Protein AF-A0A523TP34-F1 (afdb_monomer_lite)

Foldseek 3Di:
DDDDPPLQVQLLVLCVVVVLADPVLSVVLVVCCVPPNVLQHSLLSCLLVVSDPLVSSLVSLVVSCVVVVPDDPPSVLVNLLSQLLVLCCVVVLAHSNLSSVLSSVQSVQVVVVHGDRSLVSCVVVVSHDPVRSVVSVVVSVVVVVPPD

pLDDT: mean 81.08, std 13.43, range [36.84, 94.19]

Radius of gyration: 15.1 Å; chains: 1; bounding box: 38×33×38 Å

Secondary structure (DSSP, 8-state):
-PPPPHHHHHHHHHHHHTTSS-HHHHHHHHHHHHHH-TTS-HHHHHHHTTSS-HHHHHHHHHHHHHHHTTS-THHHHHHHHHHHHHHHHHTTSS-HHHHHHHHHHHHHHHHTT----HHHHHHHTTSS-HHHHHHHHHHHHHHHHT--

Sequence (148 aa):
MSEPQHEEVLFGRIARVNGYISKEQLIECLTFQAKEAPEEFLGDILLGRGYLDLEQVLSVLLIQQENLERQVGGIDRRRRDILFGNLCIKRGFADMEDVYNALRQQAVHEREGGYRQIGEILIKQEKLTDEQVAEILEEQKKSMKKKV

Structure (mmCIF, N/CA/C/O backbone):
data_AF-A0A523TP34-F1
#
_entry.id   AF-A0A523TP34-F1
#
loop_
_atom_site.group_PDB
_atom_site.id
_atom_site.type_symbol
_atom_site.label_atom_id
_atom_site.label_alt_id
_atom_site.label_comp_id
_atom_site.label_asym_id
_atom_site.label_entity_id
_atom_site.label_seq_id
_atom_site.pdbx_PDB_ins_code
_atom_site.Cartn_x
_atom_site.Cartn_y
_atom_site.Cartn_z
_atom_site.occupancy
_atom_site.B_iso_or_equiv
_atom_site.auth_seq_id
_atom_site.auth_comp_id
_atom_site.auth_asym_id
_atom_site.auth_atom_id
_atom_site.pdbx_PDB_model_num
ATOM 1 N N . MET A 1 1 ? 21.654 7.933 -12.076 1.00 37.56 1 MET A N 1
ATOM 2 C CA . MET A 1 1 ? 20.966 6.653 -12.325 1.00 37.56 1 MET A CA 1
ATOM 3 C C . MET A 1 1 ? 20.755 6.028 -10.966 1.00 37.56 1 MET A C 1
ATOM 5 O O . MET A 1 1 ? 21.741 5.675 -10.336 1.00 37.56 1 MET A O 1
ATOM 9 N N . SER A 1 2 ? 19.530 6.054 -10.454 1.00 40.28 2 SER A N 1
ATOM 10 C CA . SER A 1 2 ? 19.219 5.511 -9.131 1.00 40.28 2 SER A CA 1
ATOM 11 C C . SER A 1 2 ? 19.197 3.988 -9.249 1.00 40.28 2 SER A C 1
ATOM 13 O O . SER A 1 2 ? 18.455 3.462 -10.076 1.00 40.28 2 SER A O 1
ATOM 15 N N . GLU A 1 3 ? 20.059 3.285 -8.515 1.00 43.56 3 GLU A N 1
ATOM 16 C CA . GLU A 1 3 ? 19.978 1.825 -8.419 1.00 43.56 3 GLU A CA 1
ATOM 17 C C . GLU A 1 3 ? 18.594 1.440 -7.871 1.00 43.56 3 GLU A C 1
ATOM 19 O O . GLU A 1 3 ? 18.123 2.108 -6.943 1.00 43.56 3 GLU A O 1
ATOM 24 N N . PRO A 1 4 ? 17.925 0.404 -8.416 1.00 50.25 4 PRO A N 1
ATOM 25 C CA . PRO A 1 4 ? 16.690 -0.089 -7.824 1.00 50.25 4 PRO A CA 1
ATOM 26 C C . PRO A 1 4 ? 17.000 -0.496 -6.387 1.00 50.25 4 PRO A C 1
ATOM 28 O O . PRO A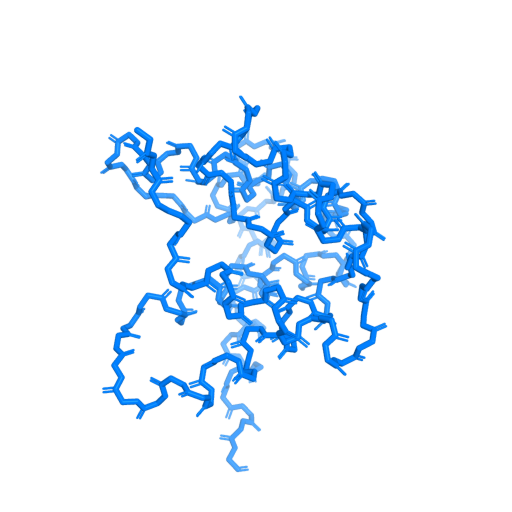 1 4 ? 17.923 -1.280 -6.135 1.00 50.25 4 PRO A O 1
ATOM 31 N N . GLN A 1 5 ? 16.270 0.088 -5.440 1.00 59.59 5 GLN A N 1
ATOM 32 C CA . GLN A 1 5 ? 16.499 -0.158 -4.023 1.00 59.59 5 GLN A CA 1
ATOM 33 C C . GLN A 1 5 ? 16.369 -1.663 -3.781 1.00 59.59 5 GLN A C 1
ATOM 35 O O . GLN A 1 5 ? 15.473 -2.317 -4.316 1.00 59.59 5 GLN A O 1
ATOM 40 N N . HIS A 1 6 ? 17.285 -2.239 -3.001 1.00 59.56 6 HIS A N 1
ATOM 41 C CA . HIS A 1 6 ? 17.373 -3.689 -2.774 1.00 59.56 6 HIS A CA 1
ATOM 42 C C . HIS A 1 6 ? 16.020 -4.322 -2.370 1.00 59.56 6 HIS A C 1
ATOM 44 O O . HIS A 1 6 ? 15.734 -5.478 -2.689 1.00 59.56 6 HIS A O 1
ATOM 50 N N . GLU A 1 7 ? 15.163 -3.527 -1.726 1.00 59.75 7 GLU A N 1
ATOM 51 C CA . GLU A 1 7 ? 13.794 -3.857 -1.332 1.00 59.75 7 GLU A CA 1
ATOM 52 C C . GLU A 1 7 ? 12.853 -4.137 -2.518 1.00 59.75 7 GLU A C 1
ATOM 54 O O . GLU A 1 7 ? 12.050 -5.068 -2.453 1.00 59.75 7 GLU A O 1
ATOM 59 N N . GLU A 1 8 ? 12.963 -3.404 -3.624 1.00 68.31 8 GLU A N 1
ATOM 60 C CA . GLU A 1 8 ? 12.077 -3.536 -4.792 1.00 68.31 8 GLU A CA 1
ATOM 61 C C . GLU A 1 8 ? 12.390 -4.793 -5.597 1.00 68.31 8 GLU A C 1
ATOM 63 O O . GLU A 1 8 ? 11.494 -5.517 -6.038 1.00 68.31 8 GLU A O 1
ATOM 68 N N . VAL A 1 9 ? 13.683 -5.105 -5.714 1.00 74.00 9 VAL A N 1
ATOM 69 C CA . VAL A 1 9 ? 14.163 -6.331 -6.358 1.00 74.00 9 VAL A CA 1
ATOM 70 C C . VAL A 1 9 ? 13.666 -7.559 -5.595 1.00 74.00 9 VAL A C 1
ATOM 72 O O . VAL A 1 9 ? 13.249 -8.549 -6.204 1.00 74.00 9 VAL A O 1
ATOM 75 N N . LEU A 1 10 ? 13.680 -7.503 -4.259 1.00 78.69 10 LEU A N 1
ATOM 76 C CA . LEU A 1 10 ? 13.188 -8.591 -3.421 1.00 78.69 10 LEU A CA 1
ATOM 77 C C . LEU A 1 10 ? 11.661 -8.723 -3.498 1.00 78.69 10 LEU A C 1
ATOM 79 O O . LEU A 1 10 ? 11.174 -9.840 -3.680 1.00 78.69 10 LEU A O 1
ATOM 83 N N . PHE A 1 11 ? 10.926 -7.609 -3.435 1.00 86.44 11 PHE A N 1
ATOM 84 C CA . PHE A 1 11 ? 9.467 -7.592 -3.563 1.00 86.44 11 PHE A CA 1
ATOM 85 C C . PHE A 1 11 ? 9.021 -8.214 -4.892 1.00 86.44 11 PHE A C 1
ATOM 87 O O . PHE A 1 11 ? 8.268 -9.190 -4.908 1.00 86.44 11 PHE A O 1
ATOM 94 N N . GLY A 1 12 ? 9.550 -7.716 -6.016 1.00 87.06 12 GLY A N 1
ATOM 95 C CA . GLY A 1 12 ? 9.203 -8.212 -7.348 1.00 87.06 12 GLY A CA 1
ATOM 96 C C . GLY A 1 12 ? 9.554 -9.689 -7.539 1.00 87.06 12 GLY A C 1
ATOM 97 O O . GLY A 1 12 ? 8.798 -10.443 -8.157 1.00 87.06 12 GLY A O 1
ATOM 98 N N . ARG A 1 13 ? 10.669 -10.146 -6.952 1.00 85.25 13 ARG A N 1
ATOM 99 C CA . ARG A 1 13 ? 11.043 -11.566 -6.965 1.00 85.25 13 ARG A CA 1
ATOM 100 C C . ARG A 1 13 ? 10.039 -12.422 -6.198 1.00 85.25 13 ARG A C 1
ATOM 102 O O . ARG A 1 13 ? 9.640 -13.461 -6.717 1.00 85.25 13 ARG A O 1
ATOM 109 N N . ILE A 1 14 ? 9.643 -12.010 -4.994 1.00 86.19 14 ILE A N 1
ATOM 110 C CA . ILE A 1 14 ? 8.676 -12.746 -4.170 1.00 86.19 14 ILE A CA 1
ATOM 111 C C . ILE A 1 14 ? 7.313 -12.791 -4.869 1.00 86.19 14 ILE A C 1
ATOM 113 O O . ILE A 1 14 ? 6.743 -13.874 -4.992 1.00 86.19 14 ILE A O 1
ATOM 117 N N . ALA A 1 15 ? 6.826 -11.660 -5.388 1.00 90.00 15 ALA A N 1
ATOM 118 C CA . ALA A 1 15 ? 5.554 -11.588 -6.109 1.00 90.00 15 ALA A CA 1
ATOM 119 C C . ALA A 1 15 ? 5.523 -12.534 -7.324 1.00 90.00 15 ALA A C 1
ATOM 121 O O . ALA A 1 15 ? 4.545 -13.249 -7.535 1.00 90.00 15 ALA A O 1
ATOM 122 N N . ARG A 1 16 ? 6.626 -12.614 -8.082 1.00 92.38 16 ARG A N 1
ATOM 123 C CA . ARG A 1 16 ? 6.750 -13.539 -9.218 1.00 92.38 16 ARG A CA 1
ATOM 124 C C . ARG A 1 16 ? 6.824 -15.004 -8.784 1.00 92.38 16 ARG A C 1
ATOM 126 O O . ARG A 1 16 ? 6.214 -15.858 -9.415 1.00 92.38 16 ARG A O 1
ATOM 133 N N . VAL A 1 17 ? 7.594 -15.316 -7.738 1.00 87.50 17 VAL A N 1
ATOM 134 C CA . VAL A 1 17 ? 7.754 -16.696 -7.234 1.00 87.50 17 VAL A CA 1
ATOM 135 C C . VAL A 1 17 ? 6.436 -17.253 -6.700 1.00 87.50 17 VAL A C 1
ATOM 137 O O . VAL A 1 17 ? 6.154 -18.427 -6.915 1.00 87.50 17 VAL A O 1
ATOM 140 N N . ASN A 1 18 ? 5.612 -16.413 -6.071 1.00 87.44 18 ASN A N 1
ATOM 141 C CA . ASN A 1 18 ? 4.272 -16.795 -5.621 1.00 87.44 18 ASN A CA 1
ATOM 142 C C . ASN A 1 18 ? 3.237 -16.837 -6.761 1.00 87.44 18 ASN A C 1
ATOM 144 O O . ASN A 1 18 ? 2.078 -17.156 -6.522 1.00 87.44 18 ASN A O 1
ATOM 148 N N . GLY A 1 19 ? 3.640 -16.534 -8.001 1.00 89.44 19 GLY A N 1
ATOM 149 C CA . GLY A 1 19 ? 2.767 -16.587 -9.172 1.00 89.44 19 GLY A CA 1
ATOM 150 C C . GLY A 1 19 ? 1.735 -15.463 -9.248 1.00 89.44 19 GLY A C 1
ATOM 151 O O . GLY A 1 19 ? 0.839 -15.544 -10.080 1.00 89.44 19 GLY A O 1
ATOM 152 N N . TYR A 1 20 ? 1.849 -14.422 -8.416 1.00 93.12 20 TYR A N 1
ATOM 153 C CA . TYR A 1 20 ? 0.903 -13.304 -8.424 1.00 93.12 20 TYR A CA 1
ATOM 154 C C . TYR A 1 20 ? 1.073 -12.420 -9.661 1.00 93.12 20 TYR A C 1
ATOM 156 O O . TYR A 1 20 ? 0.097 -11.907 -10.193 1.00 93.12 20 TYR A O 1
ATOM 164 N N . ILE A 1 21 ? 2.311 -12.285 -10.149 1.00 93.81 21 ILE A N 1
ATOM 165 C CA . ILE A 1 21 ? 2.631 -11.521 -11.358 1.00 93.81 21 ILE A CA 1
ATOM 166 C C . ILE A 1 21 ? 3.500 -12.312 -12.334 1.00 93.81 21 ILE A C 1
ATOM 168 O O . ILE A 1 21 ? 4.339 -13.131 -11.947 1.00 93.81 21 ILE A O 1
ATOM 172 N N . SER A 1 22 ? 3.346 -12.001 -13.618 1.00 93.00 22 SER A N 1
ATOM 173 C CA . SER A 1 22 ? 4.220 -12.456 -14.701 1.00 93.00 22 SER A CA 1
ATOM 174 C C . SER A 1 22 ? 5.533 -11.664 -14.761 1.00 93.00 22 SER A C 1
ATOM 176 O O . SER A 1 22 ? 5.704 -10.611 -14.137 1.00 93.00 22 SER A O 1
ATOM 178 N N . LYS A 1 23 ? 6.494 -12.170 -15.542 1.00 88.88 23 LYS A N 1
ATOM 179 C CA . LYS A 1 23 ? 7.765 -11.474 -15.784 1.00 88.88 23 LYS A CA 1
ATOM 180 C C . LYS A 1 23 ? 7.535 -10.182 -16.570 1.00 88.88 23 LYS A C 1
ATOM 182 O O . LYS A 1 23 ? 8.210 -9.189 -16.315 1.00 88.88 23 LYS A O 1
ATOM 187 N N . GLU A 1 24 ? 6.594 -10.210 -17.501 1.00 91.19 24 GLU A N 1
ATOM 188 C CA . GLU A 1 24 ? 6.228 -9.106 -18.377 1.00 91.19 24 GLU A CA 1
ATOM 189 C C . GLU A 1 24 ? 5.626 -7.961 -17.556 1.00 91.19 24 GLU A C 1
ATOM 191 O O . GLU A 1 24 ? 6.132 -6.845 -17.628 1.00 91.19 24 GLU A O 1
ATOM 196 N N . GLN A 1 25 ? 4.657 -8.262 -16.682 1.00 92.00 25 GLN A N 1
ATOM 197 C CA . GLN A 1 25 ? 4.066 -7.291 -15.749 1.00 92.00 25 GLN A CA 1
ATOM 198 C C . GLN A 1 25 ? 5.109 -6.686 -14.801 1.00 92.00 25 GLN A C 1
ATOM 200 O O . GLN A 1 25 ? 5.104 -5.483 -14.554 1.00 92.00 25 GLN A O 1
ATOM 205 N N . LEU A 1 26 ? 6.041 -7.500 -14.290 1.00 90.25 26 LEU A N 1
ATOM 206 C CA . LEU A 1 26 ? 7.119 -7.007 -13.432 1.00 90.25 26 LEU A CA 1
ATOM 207 C C . LEU A 1 26 ? 8.042 -6.030 -14.178 1.00 90.25 26 LEU A C 1
ATOM 209 O O . LEU A 1 26 ? 8.370 -4.971 -13.648 1.00 90.25 26 LEU A O 1
ATOM 213 N N . ILE A 1 27 ? 8.469 -6.378 -15.396 1.00 88.56 27 ILE A N 1
ATOM 214 C CA . ILE A 1 27 ? 9.329 -5.513 -16.219 1.00 88.56 27 ILE A CA 1
ATOM 215 C C . ILE A 1 27 ? 8.600 -4.220 -16.577 1.00 88.56 27 ILE A C 1
ATOM 217 O O . ILE A 1 27 ? 9.201 -3.147 -16.522 1.00 88.56 27 ILE A O 1
ATOM 221 N N . GLU A 1 28 ? 7.321 -4.310 -16.931 1.00 90.69 28 GLU A N 1
ATOM 222 C CA . GLU A 1 28 ? 6.486 -3.156 -17.242 1.00 90.69 28 GLU A CA 1
ATOM 223 C C . GLU A 1 28 ? 6.403 -2.188 -16.058 1.00 90.69 28 GLU A C 1
ATOM 225 O O . GLU A 1 28 ? 6.728 -1.009 -16.217 1.00 90.69 28 GLU A O 1
ATOM 230 N N . CYS A 1 29 ? 6.054 -2.678 -14.865 1.00 90.06 29 CYS A N 1
ATOM 231 C CA . CYS A 1 29 ? 5.945 -1.836 -13.675 1.00 90.06 29 CYS A CA 1
ATOM 232 C C . CYS A 1 29 ? 7.290 -1.250 -13.240 1.00 90.06 29 CYS A C 1
ATOM 234 O O . CYS A 1 29 ? 7.343 -0.071 -12.914 1.00 90.06 29 CYS A O 1
ATOM 236 N N . LEU A 1 30 ? 8.385 -2.016 -13.305 1.00 88.19 30 LEU A N 1
ATOM 237 C CA . LEU A 1 30 ? 9.734 -1.498 -13.030 1.00 88.19 30 LEU A CA 1
ATOM 238 C C . LEU A 1 30 ? 10.155 -0.421 -14.041 1.00 88.19 30 LEU A C 1
ATOM 240 O O . LEU A 1 30 ? 10.797 0.564 -13.683 1.00 88.19 30 LEU A O 1
ATOM 244 N N . THR A 1 31 ? 9.793 -0.591 -15.316 1.00 88.56 31 THR A N 1
ATOM 245 C CA . THR A 1 31 ? 10.090 0.396 -16.365 1.00 88.56 31 THR A CA 1
ATOM 246 C C . THR A 1 31 ? 9.288 1.675 -16.155 1.00 88.56 31 THR A C 1
ATOM 248 O O . THR A 1 31 ? 9.830 2.765 -16.328 1.00 88.56 31 THR A O 1
ATOM 251 N N . PHE A 1 32 ? 8.012 1.542 -15.788 1.00 88.00 32 PHE A N 1
ATOM 252 C CA . PHE A 1 32 ? 7.146 2.665 -15.445 1.00 88.00 32 PHE A CA 1
ATOM 253 C C . PHE A 1 32 ? 7.675 3.407 -14.215 1.00 88.00 32 PHE A C 1
ATOM 255 O O . PHE A 1 32 ? 7.890 4.611 -14.286 1.00 88.00 32 PHE A O 1
ATOM 262 N N . GLN A 1 33 ? 7.986 2.684 -13.139 1.00 87.50 33 GLN A N 1
ATOM 263 C CA . GLN A 1 33 ? 8.580 3.235 -11.925 1.00 87.50 33 GLN A CA 1
ATOM 264 C C . GLN A 1 33 ? 9.846 4.036 -12.242 1.00 87.50 33 GLN A C 1
ATOM 266 O O . GLN A 1 33 ? 9.938 5.210 -11.920 1.00 87.50 33 GLN A O 1
ATOM 271 N N . ALA A 1 34 ? 10.800 3.454 -12.972 1.00 85.19 34 ALA A N 1
ATOM 272 C CA . ALA A 1 34 ? 12.064 4.124 -13.272 1.00 85.19 34 ALA A CA 1
ATOM 273 C C . ALA A 1 34 ? 11.918 5.410 -14.112 1.00 85.19 34 ALA A C 1
ATOM 275 O O . ALA A 1 34 ? 12.808 6.262 -14.066 1.00 85.19 34 ALA A O 1
ATOM 276 N N . LYS A 1 35 ? 10.850 5.535 -14.911 1.00 85.94 35 LYS A N 1
ATOM 277 C CA . LYS A 1 35 ? 10.648 6.652 -15.850 1.00 85.94 35 LYS A CA 1
ATOM 278 C C . LYS A 1 35 ? 9.681 7.714 -15.341 1.00 85.94 35 LYS A C 1
ATOM 280 O O . LYS A 1 35 ? 9.975 8.897 -15.467 1.00 85.94 35 LYS A O 1
ATOM 285 N N . GLU A 1 36 ? 8.545 7.281 -14.815 1.00 85.69 36 GLU A N 1
ATOM 286 C CA . GLU A 1 36 ? 7.380 8.126 -14.545 1.00 85.69 36 GLU A CA 1
ATOM 287 C C . GLU A 1 36 ? 7.178 8.365 -13.046 1.00 85.69 36 GLU A C 1
ATOM 289 O O . GLU A 1 36 ? 6.740 9.443 -12.656 1.00 85.69 36 GLU A O 1
ATOM 294 N N . ALA A 1 37 ? 7.500 7.373 -12.210 1.00 80.50 37 ALA A N 1
ATOM 295 C CA . ALA A 1 37 ? 7.205 7.403 -10.779 1.00 80.50 37 ALA A CA 1
ATOM 296 C C . ALA A 1 37 ? 8.316 6.737 -9.943 1.00 80.50 37 ALA A C 1
ATOM 298 O O . ALA A 1 37 ? 8.073 5.718 -9.294 1.00 80.50 37 ALA A O 1
ATOM 299 N N . PRO A 1 38 ? 9.555 7.270 -9.956 1.00 81.50 38 PRO A N 1
ATOM 300 C CA . PRO A 1 38 ? 10.700 6.637 -9.292 1.00 81.50 38 PRO A CA 1
ATOM 301 C C . PRO A 1 38 ? 10.594 6.643 -7.763 1.00 81.50 38 PRO A C 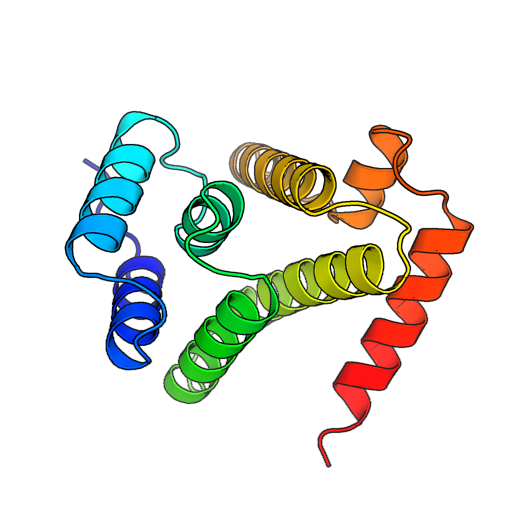1
ATOM 303 O O . PRO A 1 38 ? 11.382 5.984 -7.091 1.00 81.50 38 PRO A O 1
ATOM 306 N N . GLU A 1 39 ? 9.656 7.416 -7.217 1.00 76.81 39 GLU A N 1
ATOM 307 C CA . GLU A 1 39 ? 9.316 7.470 -5.795 1.00 76.81 39 GLU A CA 1
ATOM 308 C C . GLU A 1 39 ? 8.175 6.540 -5.380 1.00 76.81 39 GLU A C 1
ATOM 310 O O . GLU A 1 39 ? 8.051 6.242 -4.194 1.00 76.81 39 GLU A O 1
ATOM 315 N N . GLU A 1 40 ? 7.334 6.099 -6.316 1.00 80.62 40 GLU A N 1
ATOM 316 C CA . GLU A 1 40 ? 6.273 5.150 -5.992 1.00 80.62 40 GLU A CA 1
ATOM 317 C C . GLU A 1 40 ? 6.880 3.778 -5.766 1.00 80.62 40 GLU A C 1
ATOM 319 O O . GLU A 1 40 ? 7.803 3.377 -6.470 1.00 80.62 40 GLU A O 1
ATOM 324 N N . PHE A 1 41 ? 6.346 3.023 -4.813 1.00 83.94 41 PHE A N 1
ATOM 325 C CA . 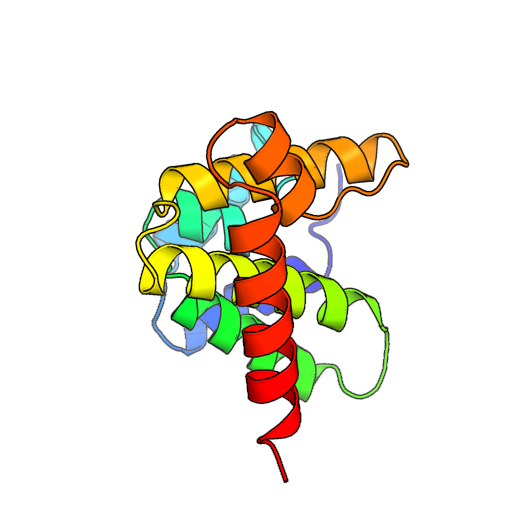PHE A 1 41 ? 6.834 1.681 -4.565 1.00 83.94 41 PHE A CA 1
ATOM 326 C C . PHE A 1 41 ? 6.271 0.692 -5.575 1.00 83.94 41 PHE A C 1
ATOM 328 O O . PHE A 1 41 ? 5.095 0.735 -5.931 1.00 83.94 41 PHE A O 1
ATOM 335 N N . LEU A 1 42 ? 7.094 -0.284 -5.961 1.00 87.00 42 LEU A N 1
ATOM 336 C CA . LEU A 1 42 ? 6.693 -1.314 -6.915 1.00 87.00 42 LEU A CA 1
ATOM 337 C C . LEU A 1 42 ? 5.382 -2.019 -6.520 1.00 87.00 42 LEU A C 1
ATOM 339 O O . LEU A 1 42 ? 4.561 -2.303 -7.387 1.00 87.00 42 LEU A O 1
ATOM 343 N N . GLY A 1 43 ? 5.167 -2.279 -5.226 1.00 87.06 43 GLY A N 1
ATOM 344 C CA . GLY A 1 43 ? 3.929 -2.881 -4.721 1.00 87.06 43 GLY A CA 1
ATOM 345 C C . GLY A 1 43 ? 2.685 -2.026 -4.976 1.00 87.06 43 GLY A C 1
ATOM 346 O O . GLY A 1 43 ? 1.662 -2.568 -5.387 1.00 87.06 43 GLY A O 1
ATOM 347 N N . ASP A 1 44 ? 2.792 -0.706 -4.816 1.00 85.31 44 ASP A N 1
ATOM 348 C CA . ASP A 1 44 ? 1.685 0.226 -5.047 1.00 85.31 44 ASP A CA 1
ATOM 349 C C . ASP A 1 44 ? 1.398 0.361 -6.543 1.00 85.31 44 ASP A C 1
ATOM 351 O O . ASP A 1 44 ? 0.245 0.331 -6.956 1.00 85.31 44 ASP A O 1
ATOM 355 N N . ILE A 1 45 ? 2.438 0.409 -7.381 1.00 88.62 45 ILE A N 1
ATOM 356 C CA . ILE A 1 45 ? 2.294 0.441 -8.846 1.00 88.62 45 ILE A CA 1
ATOM 357 C C . ILE A 1 45 ? 1.602 -0.832 -9.351 1.00 88.62 45 ILE A C 1
ATOM 359 O O . ILE A 1 45 ? 0.733 -0.780 -10.223 1.00 88.62 45 ILE A O 1
ATOM 363 N N . LEU A 1 46 ? 1.986 -1.992 -8.810 1.00 90.62 46 LEU A N 1
ATOM 364 C CA . LEU A 1 46 ? 1.366 -3.276 -9.136 1.00 90.62 46 LEU A CA 1
ATOM 365 C C . LEU A 1 46 ? -0.100 -3.336 -8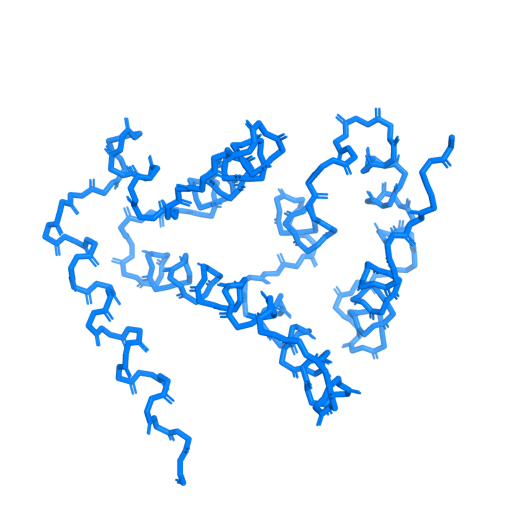.686 1.00 90.62 46 LEU A C 1
ATOM 367 O O . LEU A 1 46 ? -0.926 -3.886 -9.415 1.00 90.62 46 LEU A O 1
ATOM 371 N N . LEU A 1 47 ? -0.417 -2.745 -7.532 1.00 88.38 47 LEU A N 1
ATOM 372 C CA . LEU A 1 47 ? -1.782 -2.604 -7.030 1.00 88.38 47 LEU A CA 1
ATOM 373 C C . LEU A 1 47 ? -2.624 -1.680 -7.918 1.00 88.38 47 LEU A C 1
ATOM 375 O O . LEU A 1 47 ? -3.685 -2.081 -8.382 1.00 88.38 47 LEU A O 1
ATOM 379 N N . GLY A 1 48 ? -2.144 -0.466 -8.201 1.00 85.69 48 GLY A N 1
ATOM 380 C CA . GLY A 1 48 ? -2.864 0.525 -9.007 1.00 85.69 48 GLY A CA 1
ATOM 381 C C . GLY A 1 48 ? -3.118 0.065 -10.445 1.00 85.69 48 GLY A C 1
ATOM 382 O O . GLY A 1 48 ? -4.101 0.459 -11.065 1.00 85.69 48 GLY A O 1
ATOM 383 N N . ARG A 1 49 ? -2.271 -0.828 -10.973 1.00 88.31 49 ARG A N 1
ATOM 384 C CA . ARG A 1 49 ? -2.468 -1.482 -12.279 1.00 88.31 49 ARG A CA 1
ATOM 385 C C . ARG A 1 49 ? -3.358 -2.727 -12.227 1.00 88.31 49 ARG A C 1
ATOM 387 O O . ARG A 1 49 ? -3.605 -3.332 -13.269 1.00 88.31 49 ARG A O 1
ATOM 394 N N . GLY A 1 50 ? -3.816 -3.129 -11.042 1.00 86.94 50 GLY A N 1
ATOM 395 C CA . GLY A 1 50 ? -4.635 -4.322 -10.833 1.00 86.94 50 GLY A CA 1
ATOM 396 C C . GLY A 1 50 ? -3.890 -5.639 -11.067 1.00 86.94 50 GLY A C 1
ATOM 397 O O . GLY A 1 50 ? -4.527 -6.668 -11.280 1.00 86.94 50 GLY A O 1
ATOM 398 N N . TYR A 1 51 ? -2.552 -5.628 -11.074 1.00 92.38 51 TYR A N 1
ATOM 399 C CA . TYR A 1 51 ? -1.746 -6.852 -11.192 1.00 92.38 51 TYR A CA 1
ATOM 400 C C . TYR A 1 51 ? -1.592 -7.567 -9.859 1.00 92.38 51 TYR A C 1
ATOM 402 O O . TYR A 1 51 ? -1.418 -8.781 -9.842 1.00 92.38 51 TYR A O 1
ATOM 410 N N . LEU A 1 52 ? -1.643 -6.813 -8.764 1.00 90.81 52 LEU A N 1
ATOM 411 C CA . LEU A 1 52 ? -1.789 -7.354 -7.428 1.00 90.81 52 LEU A CA 1
ATOM 412 C C . LEU A 1 52 ? -3.064 -6.809 -6.806 1.00 90.81 52 LEU A C 1
ATOM 414 O O . LEU A 1 52 ? -3.407 -5.646 -7.000 1.00 90.81 52 LEU A O 1
ATOM 418 N N . ASP A 1 53 ? -3.725 -7.635 -6.009 1.00 87.00 53 ASP A N 1
ATOM 419 C CA . ASP A 1 53 ? -4.655 -7.133 -5.012 1.00 87.00 53 ASP A CA 1
ATOM 420 C C . ASP A 1 53 ? -3.922 -6.811 -3.701 1.00 87.00 53 ASP A C 1
ATOM 422 O O . ASP A 1 53 ? -2.752 -7.137 -3.476 1.00 87.00 53 ASP A O 1
ATOM 426 N N . LEU A 1 54 ? -4.633 -6.146 -2.804 1.00 81.62 54 LEU A N 1
ATOM 427 C CA . LEU A 1 54 ? -4.058 -5.642 -1.572 1.00 81.62 54 LEU A CA 1
ATOM 428 C C . LEU A 1 54 ? -3.748 -6.765 -0.554 1.00 81.62 54 LEU A C 1
ATOM 430 O O . LEU A 1 54 ? -2.896 -6.579 0.318 1.00 81.62 54 LEU A O 1
ATOM 434 N N . GLU A 1 55 ? -4.371 -7.945 -0.658 1.00 83.62 55 GLU A N 1
ATOM 435 C CA . GLU A 1 55 ? -4.011 -9.125 0.144 1.00 83.62 55 GLU A CA 1
ATOM 436 C C . GLU A 1 55 ? -2.712 -9.763 -0.363 1.00 83.62 55 GLU A C 1
ATOM 438 O O . GLU A 1 55 ? -1.842 -10.131 0.431 1.00 83.62 55 GLU A O 1
ATOM 443 N N . GLN A 1 56 ? -2.533 -9.830 -1.681 1.00 89.06 56 GLN A N 1
ATOM 444 C CA . GLN A 1 56 ? -1.315 -10.308 -2.324 1.00 89.06 56 GLN A CA 1
ATOM 445 C C . GLN A 1 56 ? -0.135 -9.383 -2.026 1.00 89.06 56 GLN A C 1
ATOM 447 O O . GLN A 1 56 ? 0.944 -9.871 -1.686 1.00 89.06 56 GLN A O 1
ATOM 452 N N . VAL A 1 57 ? -0.328 -8.059 -2.057 1.00 87.12 57 VAL A N 1
ATOM 453 C CA . VAL A 1 57 ? 0.719 -7.110 -1.646 1.00 87.12 57 VAL A CA 1
ATOM 454 C C . VAL A 1 57 ? 1.116 -7.336 -0.181 1.00 87.12 57 VAL A C 1
ATOM 456 O O . VAL A 1 57 ? 2.309 -7.431 0.119 1.00 87.12 57 VAL A O 1
ATOM 459 N N . LEU A 1 58 ? 0.150 -7.508 0.734 1.00 82.00 58 LEU A N 1
ATOM 460 C CA . LEU A 1 58 ? 0.447 -7.847 2.135 1.00 82.00 58 LEU A CA 1
ATOM 461 C C . LEU A 1 58 ? 1.195 -9.175 2.276 1.00 82.00 58 LEU A C 1
ATOM 463 O O . LEU A 1 58 ? 2.113 -9.269 3.090 1.00 82.00 58 LEU A O 1
ATOM 467 N N . SER A 1 59 ? 0.809 -10.194 1.507 1.00 85.00 59 SER A N 1
ATOM 468 C CA . SER A 1 59 ? 1.472 -11.499 1.494 1.00 85.00 59 SER A CA 1
ATOM 469 C C . SER A 1 59 ? 2.942 -11.361 1.094 1.00 85.00 59 SER A C 1
ATOM 471 O O . SER A 1 59 ? 3.821 -11.866 1.794 1.00 85.00 59 SER A O 1
ATOM 473 N N . VAL A 1 60 ? 3.225 -10.606 0.029 1.00 86.44 60 VAL A N 1
ATOM 474 C CA . VAL A 1 60 ? 4.593 -10.348 -0.435 1.00 86.44 60 VAL A CA 1
ATOM 475 C C . VAL A 1 60 ? 5.400 -9.591 0.621 1.00 86.44 60 VAL A C 1
ATOM 477 O O . VAL A 1 60 ? 6.525 -9.997 0.913 1.00 86.44 60 VAL A O 1
ATOM 480 N N . LEU A 1 61 ? 4.831 -8.549 1.239 1.00 82.81 61 LEU A N 1
ATOM 481 C CA . LEU A 1 61 ? 5.494 -7.803 2.316 1.00 82.81 61 LEU A CA 1
ATOM 482 C C . LEU A 1 61 ? 5.779 -8.669 3.545 1.00 82.81 61 LEU A C 1
ATOM 484 O O . LEU A 1 61 ? 6.826 -8.517 4.169 1.00 82.81 61 LEU A O 1
ATOM 488 N N . LEU A 1 62 ? 4.872 -9.582 3.901 1.00 79.56 62 LEU A N 1
ATOM 489 C CA . LEU A 1 62 ? 5.070 -10.484 5.032 1.00 79.56 62 LEU A CA 1
ATOM 490 C C . LEU A 1 62 ? 6.208 -11.473 4.756 1.00 79.56 62 LEU A C 1
ATOM 492 O O . LEU A 1 62 ? 7.098 -11.620 5.586 1.00 79.56 62 LEU A O 1
ATOM 496 N N . ILE A 1 63 ? 6.222 -12.093 3.573 1.00 79.81 63 ILE A N 1
ATOM 497 C CA . ILE A 1 63 ? 7.306 -12.995 3.156 1.00 79.81 63 ILE A CA 1
ATOM 498 C C . ILE A 1 63 ? 8.630 -12.227 3.078 1.00 79.81 63 ILE A C 1
ATOM 500 O O . ILE A 1 63 ? 9.688 -12.736 3.444 1.00 79.81 63 ILE A O 1
ATOM 504 N N . GLN A 1 64 ? 8.597 -10.982 2.607 1.00 75.00 64 GLN A N 1
ATOM 505 C CA . GLN A 1 64 ? 9.759 -10.105 2.592 1.00 75.00 64 GLN A CA 1
ATOM 506 C C . GLN A 1 64 ? 10.261 -9.825 4.016 1.00 75.00 64 GLN A C 1
ATOM 508 O O . GLN A 1 64 ? 11.463 -9.924 4.241 1.00 75.00 64 GLN A O 1
ATOM 513 N N . GLN A 1 65 ? 9.363 -9.551 4.970 1.00 69.38 65 GLN A N 1
ATOM 514 C CA . GLN A 1 65 ? 9.678 -9.343 6.386 1.00 69.38 65 GLN A CA 1
ATOM 515 C C . GLN A 1 65 ? 10.302 -10.589 7.025 1.00 69.38 65 GLN A C 1
ATOM 517 O O . GLN A 1 65 ? 11.363 -10.472 7.625 1.00 69.38 65 GLN A O 1
ATOM 522 N N . GLU A 1 66 ? 9.701 -11.769 6.850 1.00 68.25 66 GLU A N 1
ATOM 523 C CA . GLU A 1 66 ? 10.222 -13.045 7.372 1.00 68.25 66 GLU A CA 1
ATOM 524 C C . GLU A 1 66 ? 11.622 -13.354 6.812 1.00 68.25 66 GLU A C 1
ATOM 526 O O . GLU A 1 66 ? 12.498 -13.845 7.521 1.00 68.25 66 GLU A O 1
ATOM 531 N N . ASN A 1 67 ? 11.882 -12.974 5.556 1.00 61.62 67 ASN A N 1
ATOM 532 C CA . ASN A 1 67 ? 13.213 -13.070 4.952 1.00 61.62 67 ASN A CA 1
ATOM 533 C C . ASN A 1 67 ? 14.201 -11.988 5.445 1.00 61.62 67 ASN A C 1
ATOM 535 O O . ASN A 1 67 ? 15.412 -12.157 5.293 1.00 61.62 67 ASN A O 1
ATOM 539 N N . LEU A 1 68 ? 13.706 -10.885 6.019 1.00 59.44 68 LEU A N 1
ATOM 540 C CA . LEU A 1 68 ? 14.465 -9.710 6.473 1.00 59.44 68 LEU A CA 1
ATOM 541 C C . LEU A 1 68 ? 14.544 -9.567 8.000 1.00 59.44 68 LEU A C 1
ATOM 543 O O . LEU A 1 68 ? 15.097 -8.569 8.462 1.00 59.44 68 LEU A O 1
ATOM 547 N N . GLU A 1 69 ? 14.083 -10.547 8.791 1.00 49.78 69 GLU A N 1
ATOM 548 C CA . GLU A 1 69 ? 14.097 -10.568 10.273 1.00 49.78 69 GLU A CA 1
ATOM 549 C C . GLU A 1 69 ? 15.505 -10.537 10.926 1.00 49.78 69 GLU A C 1
ATOM 551 O O . GLU A 1 69 ? 15.738 -11.025 12.031 1.00 49.78 69 GLU A O 1
ATOM 556 N N . ARG A 1 70 ? 16.478 -9.877 10.293 1.00 49.81 70 ARG A N 1
ATOM 557 C CA . ARG A 1 70 ? 17.674 -9.353 10.951 1.00 49.81 70 ARG A CA 1
ATOM 558 C C . ARG A 1 70 ? 17.816 -7.833 10.931 1.00 49.81 70 ARG A C 1
ATOM 560 O O . ARG A 1 70 ? 18.617 -7.364 11.733 1.00 49.81 70 ARG A O 1
ATOM 567 N N . GLN A 1 71 ? 17.098 -7.044 10.116 1.00 44.88 71 GLN A N 1
ATOM 568 C CA . GLN A 1 71 ? 17.275 -5.577 10.114 1.00 44.88 71 GLN A CA 1
ATOM 569 C C . GLN A 1 71 ? 16.022 -4.775 9.671 1.00 44.88 71 GLN A C 1
ATOM 571 O O . GLN A 1 71 ? 15.413 -5.067 8.652 1.00 44.88 71 GLN A O 1
ATOM 576 N N . VAL A 1 72 ? 15.774 -3.665 10.391 1.00 47.69 72 VAL A N 1
ATOM 577 C CA . VAL A 1 72 ? 15.029 -2.429 10.017 1.00 47.69 72 VAL A CA 1
ATOM 578 C C . VAL A 1 72 ? 13.505 -2.347 10.291 1.00 47.69 72 VAL A C 1
ATOM 580 O O . VAL A 1 72 ? 12.698 -3.131 9.810 1.00 47.69 72 VAL A O 1
ATOM 583 N N . GLY A 1 73 ? 13.091 -1.284 11.006 1.00 52.66 73 GLY A N 1
ATOM 584 C CA . GLY A 1 73 ? 11.696 -0.941 11.351 1.00 52.66 73 GLY A CA 1
ATOM 585 C C . GLY A 1 73 ? 10.865 -0.227 10.266 1.00 52.66 73 GLY A C 1
ATOM 586 O O . GLY A 1 73 ? 9.740 0.186 10.537 1.00 52.66 73 GLY A O 1
ATOM 587 N N . GLY A 1 74 ? 11.388 -0.066 9.045 1.00 55.84 74 GLY A N 1
ATOM 588 C CA . GLY A 1 74 ? 10.677 0.574 7.924 1.00 55.84 74 GLY A CA 1
ATOM 589 C C . GLY A 1 74 ? 9.568 -0.296 7.317 1.00 55.84 74 GLY A C 1
ATOM 590 O O . GLY A 1 74 ? 8.525 0.223 6.925 1.00 55.84 74 GLY A O 1
ATOM 591 N N . ILE A 1 75 ? 9.755 -1.621 7.325 1.00 60.09 75 ILE A N 1
ATOM 592 C CA . ILE A 1 75 ? 8.823 -2.617 6.764 1.00 60.09 75 ILE A CA 1
ATOM 593 C C . ILE A 1 75 ? 7.479 -2.614 7.509 1.00 60.09 75 ILE A C 1
ATOM 595 O O . ILE A 1 75 ? 6.410 -2.737 6.911 1.00 60.09 75 ILE A O 1
ATOM 599 N N . ASP A 1 76 ? 7.526 -2.417 8.826 1.00 70.44 76 ASP A N 1
ATOM 600 C CA . ASP A 1 76 ? 6.352 -2.436 9.698 1.00 70.44 76 ASP A CA 1
ATOM 601 C C . ASP A 1 76 ? 5.392 -1.262 9.417 1.00 70.44 76 ASP A C 1
ATOM 603 O O . ASP A 1 76 ? 4.175 -1.411 9.519 1.00 70.44 76 ASP A O 1
ATOM 607 N N . ARG A 1 77 ? 5.912 -0.104 8.977 1.00 75.75 77 ARG A N 1
ATOM 608 C CA . ARG A 1 77 ? 5.072 1.035 8.560 1.00 75.75 77 ARG A CA 1
ATOM 609 C C . ARG A 1 77 ? 4.267 0.720 7.306 1.00 75.75 77 ARG A C 1
ATOM 611 O O . ARG A 1 77 ? 3.046 0.802 7.355 1.00 75.75 77 ARG A O 1
ATOM 618 N N . ARG A 1 78 ? 4.920 0.257 6.237 1.00 75.25 78 ARG A N 1
ATOM 619 C CA . ARG A 1 78 ? 4.220 -0.065 4.982 1.00 75.25 78 ARG A CA 1
ATOM 620 C C . ARG A 1 78 ? 3.159 -1.132 5.176 1.00 75.25 78 ARG A C 1
ATOM 622 O O . ARG A 1 78 ? 2.046 -1.019 4.678 1.00 75.25 78 ARG A O 1
ATOM 629 N N . ARG A 1 79 ? 3.477 -2.163 5.959 1.00 76.69 79 ARG A N 1
ATOM 630 C CA . ARG A 1 79 ? 2.509 -3.208 6.286 1.00 76.69 79 ARG A CA 1
ATOM 631 C C . ARG A 1 79 ? 1.274 -2.638 6.989 1.00 76.69 79 ARG A C 1
ATOM 633 O O . ARG A 1 79 ? 0.167 -3.091 6.705 1.00 76.69 79 ARG A O 1
ATOM 640 N N . ARG A 1 80 ? 1.446 -1.664 7.891 1.00 82.88 80 ARG A N 1
ATOM 641 C CA . ARG A 1 80 ? 0.316 -0.969 8.520 1.00 82.88 80 ARG A CA 1
ATOM 642 C C . ARG A 1 80 ? -0.500 -0.192 7.497 1.00 82.88 80 ARG A C 1
ATOM 644 O O . ARG A 1 80 ? -1.711 -0.383 7.478 1.00 82.88 80 ARG A O 1
ATOM 651 N N . ASP A 1 81 ? 0.128 0.607 6.645 1.00 85.69 81 ASP A N 1
ATOM 652 C CA . ASP A 1 81 ? -0.596 1.418 5.659 1.00 85.69 81 ASP A CA 1
ATOM 653 C C . ASP A 1 81 ? -1.418 0.530 4.708 1.00 85.69 81 ASP A C 1
ATOM 655 O O . ASP A 1 81 ? -2.621 0.717 4.543 1.00 85.69 81 ASP A O 1
ATOM 659 N N . ILE A 1 82 ? -0.843 -0.561 4.209 1.00 83.19 82 ILE A N 1
ATOM 660 C CA . ILE A 1 82 ? -1.565 -1.496 3.334 1.00 83.19 82 ILE A CA 1
ATOM 661 C C . ILE A 1 82 ? -2.677 -2.247 4.082 1.00 83.19 82 ILE A C 1
ATOM 663 O O . ILE A 1 82 ? -3.764 -2.469 3.544 1.00 83.19 82 ILE A O 1
ATOM 667 N N . LEU A 1 83 ? -2.453 -2.626 5.345 1.00 84.75 83 LEU A N 1
ATOM 668 C CA . LEU A 1 83 ? -3.501 -3.237 6.166 1.00 84.75 83 LEU A CA 1
ATOM 669 C C . LEU A 1 83 ? -4.656 -2.261 6.421 1.00 84.75 83 LEU A C 1
ATOM 671 O O . LEU A 1 83 ? -5.811 -2.676 6.408 1.00 84.75 83 LEU A O 1
ATOM 675 N N . PHE A 1 84 ? -4.351 -0.983 6.635 1.00 90.00 84 PHE A N 1
ATOM 676 C CA . PHE A 1 84 ? -5.356 0.057 6.810 1.00 90.00 84 PHE A CA 1
ATOM 677 C C . PHE A 1 84 ? -6.199 0.207 5.540 1.00 90.00 84 PHE A C 1
ATOM 679 O O . PHE A 1 84 ? -7.419 0.080 5.613 1.00 90.00 84 PHE A O 1
ATOM 686 N N . GLY A 1 85 ? -5.562 0.349 4.371 1.00 87.81 85 GLY A N 1
ATOM 687 C CA . GLY A 1 85 ? -6.267 0.421 3.087 1.00 87.81 85 GLY A CA 1
ATOM 688 C C . GLY A 1 85 ? -7.182 -0.785 2.835 1.00 87.81 85 GLY A C 1
ATOM 689 O O . GLY A 1 85 ? -8.319 -0.633 2.398 1.00 87.81 85 GLY A O 1
ATOM 690 N N . ASN A 1 86 ? -6.734 -1.987 3.210 1.00 86.75 86 ASN A N 1
ATOM 691 C CA . ASN A 1 86 ? -7.513 -3.223 3.085 1.00 86.75 86 ASN A CA 1
ATOM 692 C C . ASN A 1 86 ? -8.790 -3.184 3.903 1.00 86.75 86 ASN A C 1
ATOM 694 O O . ASN A 1 86 ? -9.849 -3.609 3.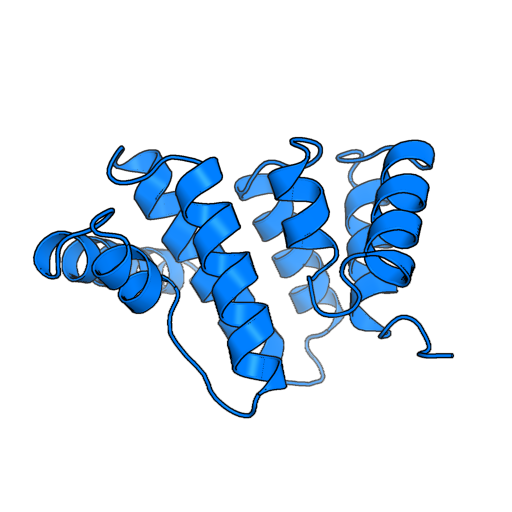443 1.00 86.75 86 ASN A O 1
ATOM 698 N N . LEU A 1 87 ? -8.685 -2.695 5.132 1.00 87.56 87 LEU A N 1
ATOM 699 C CA . LEU A 1 87 ? -9.830 -2.580 6.013 1.00 87.56 87 LEU A CA 1
ATOM 700 C C . LEU A 1 87 ? -10.805 -1.509 5.504 1.00 87.56 87 LEU A C 1
ATOM 702 O O . LEU A 1 87 ? -12.007 -1.757 5.529 1.00 87.56 87 LEU A O 1
ATOM 706 N N . CYS A 1 88 ? -10.319 -0.392 4.950 1.00 89.81 88 CYS A N 1
ATOM 707 C CA . CYS A 1 88 ? -11.176 0.611 4.307 1.00 89.81 88 CYS A CA 1
ATOM 708 C C . CYS A 1 88 ? -12.012 0.011 3.168 1.00 89.81 88 CYS A C 1
ATOM 710 O O . CYS A 1 88 ? -13.227 0.209 3.139 1.00 89.81 88 CYS A O 1
ATOM 712 N N . ILE A 1 89 ? -11.385 -0.781 2.291 1.00 88.94 89 ILE A N 1
ATOM 713 C CA . ILE A 1 89 ? -12.070 -1.450 1.174 1.00 88.94 89 ILE A CA 1
ATOM 714 C C . ILE A 1 89 ? -13.060 -2.498 1.684 1.00 88.94 89 ILE A C 1
ATOM 716 O O . ILE A 1 89 ? -14.218 -2.514 1.272 1.00 88.94 89 ILE A O 1
ATOM 720 N N . LYS A 1 90 ? -12.649 -3.350 2.632 1.00 87.69 90 LYS A N 1
ATOM 721 C CA . LYS A 1 90 ? -13.520 -4.395 3.201 1.00 87.69 90 LYS A CA 1
ATOM 722 C C . LYS A 1 90 ? -14.750 -3.830 3.906 1.00 87.69 90 LYS A C 1
ATOM 724 O O . LYS A 1 90 ? -15.795 -4.476 3.910 1.00 87.69 90 LYS A O 1
ATOM 729 N N . ARG A 1 91 ? -14.633 -2.644 4.504 1.00 88.75 91 ARG A N 1
ATOM 730 C CA . ARG A 1 91 ? -15.752 -1.929 5.130 1.00 88.75 91 ARG A CA 1
ATOM 731 C C . ARG A 1 91 ? -16.584 -1.116 4.136 1.00 88.75 91 ARG A C 1
ATOM 733 O O . ARG A 1 91 ? -17.632 -0.608 4.522 1.00 88.75 91 ARG A O 1
ATO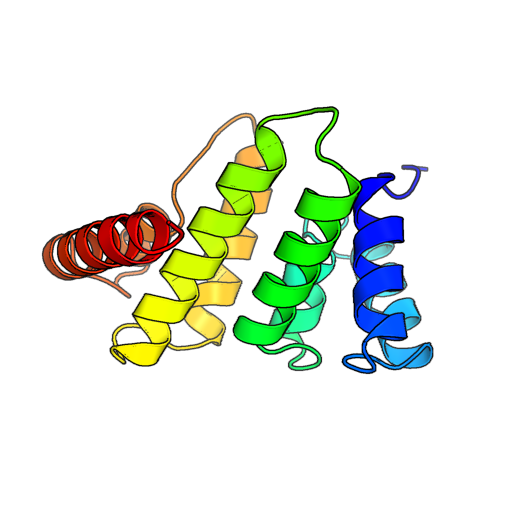M 740 N N . GLY A 1 92 ? -16.152 -1.016 2.877 1.00 89.50 92 GLY A N 1
ATOM 741 C CA . GLY A 1 92 ? -16.799 -0.197 1.854 1.00 89.50 92 GLY A CA 1
ATOM 742 C C . GLY A 1 92 ? -16.685 1.304 2.122 1.00 89.50 92 GLY A C 1
ATOM 743 O O . GLY A 1 92 ? -17.520 2.065 1.646 1.00 89.50 92 GLY A O 1
ATOM 744 N N . PHE A 1 93 ? -15.699 1.729 2.920 1.00 91.88 93 PHE A N 1
ATOM 745 C CA . PHE A 1 93 ? -15.485 3.141 3.244 1.00 91.88 93 PHE A CA 1
ATOM 746 C C . PHE A 1 93 ? -14.672 3.871 2.173 1.00 91.88 93 PHE A C 1
ATOM 748 O O . PHE A 1 93 ? -14.838 5.068 1.998 1.00 91.88 93 PHE A O 1
ATOM 755 N N . ALA A 1 94 ? -13.808 3.149 1.466 1.00 92.19 94 ALA A N 1
ATOM 756 C CA . ALA A 1 94 ? -13.055 3.646 0.322 1.00 92.19 94 ALA A CA 1
ATOM 757 C C . ALA A 1 94 ? -12.933 2.520 -0.706 1.00 92.19 94 ALA A C 1
ATOM 759 O O . ALA A 1 94 ? -13.015 1.344 -0.339 1.00 92.19 94 ALA A O 1
ATOM 760 N N . ASP A 1 95 ? -12.730 2.855 -1.974 1.00 90.62 95 ASP A N 1
ATOM 761 C CA . ASP A 1 95 ? -12.416 1.859 -2.995 1.00 90.62 95 ASP A CA 1
ATOM 762 C C . ASP A 1 95 ? -10.896 1.684 -3.188 1.00 90.62 95 ASP A C 1
ATOM 764 O O . ASP A 1 95 ? -10.065 2.262 -2.481 1.00 90.62 95 ASP A O 1
ATOM 768 N N . MET A 1 96 ? -10.519 0.804 -4.117 1.00 83.75 96 MET A N 1
ATOM 769 C CA . MET A 1 96 ? -9.112 0.529 -4.418 1.00 83.75 96 MET A CA 1
ATOM 770 C C . MET A 1 96 ? -8.396 1.751 -5.008 1.00 83.75 96 MET A C 1
ATOM 772 O O . MET A 1 96 ? -7.214 1.950 -4.727 1.00 83.75 96 MET A O 1
ATOM 776 N N . GLU A 1 97 ? -9.093 2.559 -5.805 1.00 87.12 97 GLU A N 1
ATOM 777 C CA . GLU A 1 97 ? -8.524 3.742 -6.449 1.00 87.12 97 GLU A CA 1
ATOM 778 C C . GLU A 1 97 ? -8.226 4.827 -5.407 1.00 87.12 97 GLU A C 1
ATOM 780 O O . GLU A 1 97 ? -7.142 5.411 -5.409 1.00 87.12 97 GLU A O 1
ATOM 785 N N . ASP A 1 98 ? -9.133 5.027 -4.452 1.00 91.06 98 ASP A N 1
ATOM 786 C CA . ASP A 1 98 ? -8.960 5.933 -3.317 1.00 91.06 98 ASP A CA 1
ATOM 787 C C . ASP A 1 98 ? -7.730 5.565 -2.476 1.00 91.06 98 ASP A C 1
ATOM 789 O O . ASP A 1 98 ? -6.879 6.411 -2.184 1.00 91.06 98 ASP A O 1
ATOM 793 N N . VAL A 1 99 ? -7.596 4.282 -2.122 1.00 88.81 99 VAL A N 1
ATOM 794 C CA . VAL A 1 99 ? -6.453 3.784 -1.342 1.00 88.81 99 VAL A CA 1
ATOM 795 C C . VAL A 1 99 ? -5.145 3.936 -2.121 1.00 88.81 99 VAL A C 1
ATOM 797 O O . VAL A 1 99 ? -4.149 4.391 -1.553 1.00 88.81 99 VAL A O 1
ATOM 800 N N . TYR A 1 100 ? -5.134 3.605 -3.415 1.00 84.38 100 TYR A N 1
ATOM 801 C CA . TYR A 1 100 ? -3.953 3.768 -4.265 1.00 84.38 100 TYR A CA 1
ATOM 802 C C . TYR A 1 100 ? -3.522 5.239 -4.367 1.00 84.38 100 TYR A C 1
ATOM 804 O O . TYR A 1 100 ? -2.353 5.565 -4.154 1.00 84.38 100 TYR A O 1
ATOM 812 N N . ASN A 1 101 ? -4.468 6.150 -4.604 1.00 88.31 101 ASN A N 1
ATOM 813 C CA . ASN A 1 101 ? -4.198 7.584 -4.670 1.00 88.31 101 ASN A CA 1
ATOM 814 C C . ASN A 1 101 ? -3.641 8.131 -3.347 1.00 88.31 101 ASN A C 1
ATOM 816 O O . ASN A 1 101 ? -2.750 8.987 -3.354 1.00 88.31 101 ASN A O 1
ATOM 820 N N . ALA A 1 102 ? -4.134 7.637 -2.210 1.00 90.06 102 ALA A N 1
ATOM 821 C CA . ALA A 1 102 ? -3.628 8.023 -0.898 1.00 90.06 102 ALA A CA 1
ATOM 822 C C . ALA A 1 102 ? -2.185 7.545 -0.657 1.00 90.06 102 ALA A C 1
ATOM 824 O O . ALA A 1 102 ? -1.354 8.337 -0.207 1.00 90.06 102 ALA A O 1
ATOM 825 N N . LEU A 1 103 ? -1.866 6.293 -1.005 1.00 86.31 103 LEU A N 1
ATOM 826 C CA . LEU A 1 103 ? -0.505 5.741 -0.923 1.00 86.31 103 LEU A CA 1
ATOM 827 C C . LEU A 1 103 ? 0.468 6.508 -1.827 1.00 86.31 103 LEU A C 1
ATOM 829 O O . LEU A 1 103 ? 1.557 6.894 -1.402 1.00 86.31 103 LEU A O 1
ATOM 833 N N . ARG A 1 104 ? 0.037 6.837 -3.048 1.00 85.31 104 ARG A N 1
ATOM 834 C CA . ARG A 1 104 ? 0.817 7.653 -3.983 1.00 85.31 104 ARG A CA 1
ATOM 835 C C . ARG A 1 104 ? 1.150 9.031 -3.408 1.00 85.31 104 ARG A C 1
ATOM 837 O O . ARG A 1 104 ? 2.291 9.480 -3.478 1.00 85.31 104 ARG A O 1
ATOM 844 N N . GLN A 1 105 ? 0.173 9.709 -2.804 1.00 87.50 105 GLN A N 1
ATOM 845 C CA . GLN A 1 105 ? 0.402 11.006 -2.155 1.00 87.50 105 GLN A CA 1
ATOM 846 C C . GLN A 1 105 ? 1.305 10.897 -0.921 1.00 87.50 105 GLN A C 1
ATOM 848 O O . GLN A 1 105 ? 2.107 11.798 -0.671 1.00 87.50 105 GLN A O 1
ATOM 853 N N . GLN A 1 106 ? 1.208 9.803 -0.163 1.00 87.12 106 GLN A N 1
ATOM 854 C CA . GLN A 1 106 ? 2.105 9.537 0.959 1.00 87.12 106 GLN A CA 1
ATOM 855 C C . GLN A 1 106 ? 3.561 9.447 0.485 1.00 87.12 106 GLN A C 1
ATOM 857 O O . GLN A 1 106 ? 4.413 10.131 1.051 1.00 87.12 106 GLN A O 1
ATOM 862 N N . ALA A 1 107 ? 3.831 8.688 -0.582 1.00 79.69 107 ALA A N 1
ATOM 863 C CA . ALA A 1 107 ? 5.172 8.534 -1.150 1.00 79.69 107 ALA A CA 1
ATOM 864 C C . ALA A 1 107 ? 5.778 9.876 -1.607 1.00 79.69 107 ALA A C 1
ATOM 866 O O . ALA A 1 107 ? 6.947 10.167 -1.339 1.00 79.69 107 ALA A O 1
ATOM 867 N N . VAL A 1 108 ? 4.968 10.744 -2.228 1.00 82.25 108 VAL A N 1
ATOM 868 C CA . VAL A 1 108 ? 5.394 12.104 -2.603 1.00 82.25 108 VAL A CA 1
ATOM 869 C C . VAL A 1 108 ? 5.775 12.926 -1.367 1.00 82.25 108 VAL A C 1
ATOM 871 O O . VAL A 1 108 ? 6.839 13.545 -1.346 1.00 82.25 108 VAL A O 1
ATOM 874 N N . HIS A 1 109 ? 4.959 12.899 -0.310 1.00 82.38 109 HIS A N 1
ATOM 875 C CA . HIS A 1 109 ? 5.249 13.629 0.927 1.00 82.38 109 HIS A CA 1
ATOM 876 C C . HIS A 1 109 ? 6.491 13.109 1.666 1.00 82.38 109 HIS A C 1
ATOM 878 O O . HIS A 1 109 ? 7.243 13.917 2.215 1.00 82.38 109 HIS A O 1
ATOM 884 N N . GLU A 1 110 ? 6.738 11.795 1.654 1.00 78.44 110 GLU A N 1
ATOM 885 C CA . GLU A 1 110 ? 7.961 11.195 2.209 1.00 78.44 110 GLU A CA 1
ATOM 886 C C . GLU A 1 110 ? 9.223 11.726 1.532 1.00 78.44 110 GLU A C 1
ATOM 888 O O . GLU A 1 110 ? 10.207 12.057 2.201 1.00 78.44 110 GLU A O 1
ATOM 893 N N . ARG A 1 111 ? 9.177 11.902 0.210 1.00 68.06 111 ARG A N 1
ATOM 894 C CA . ARG A 1 111 ? 10.281 12.480 -0.562 1.00 68.06 111 ARG A CA 1
ATOM 895 C C . ARG A 1 111 ? 10.541 13.950 -0.226 1.00 68.06 111 ARG A C 1
ATOM 897 O O . ARG A 1 111 ? 11.691 14.384 -0.243 1.00 68.06 111 ARG A O 1
ATOM 904 N N . GLU A 1 112 ? 9.498 14.707 0.101 1.00 79.62 112 GLU A N 1
ATOM 905 C CA . GLU A 1 112 ? 9.596 16.104 0.554 1.00 79.62 112 GLU A CA 1
ATOM 906 C C . GLU A 1 112 ? 10.112 16.229 2.003 1.00 79.62 112 GLU A C 1
ATOM 908 O O . GLU A 1 112 ? 10.247 17.335 2.526 1.00 79.62 112 GLU A O 1
ATOM 913 N N . GLY A 1 113 ? 10.425 15.104 2.658 1.00 75.69 113 GLY A N 1
ATOM 914 C CA . GLY A 1 113 ? 10.898 15.049 4.041 1.00 75.69 113 GLY A CA 1
ATOM 915 C C . GLY A 1 113 ? 9.777 15.114 5.080 1.00 75.69 113 GLY A C 1
ATOM 916 O O . GLY A 1 113 ? 10.056 15.231 6.274 1.00 75.69 113 GLY A O 1
ATOM 917 N N . GLY A 1 114 ? 8.516 15.047 4.648 1.00 75.94 114 GLY A N 1
ATOM 918 C CA . GLY A 1 114 ? 7.350 14.931 5.517 1.00 75.94 114 GLY A CA 1
ATOM 919 C C . GLY A 1 114 ? 6.915 13.478 5.696 1.00 75.94 114 GLY A C 1
ATOM 920 O O . GLY A 1 114 ? 7.343 12.591 4.982 1.00 75.94 114 GLY A O 1
ATOM 921 N N . TYR A 1 115 ? 6.026 13.207 6.643 1.00 75.69 115 TYR A N 1
ATOM 922 C CA . TYR A 1 115 ? 5.309 11.933 6.702 1.00 75.69 115 TYR A CA 1
ATOM 923 C C . TYR A 1 115 ? 3.853 12.231 7.019 1.00 75.69 115 TYR A C 1
ATOM 925 O O . TYR A 1 115 ? 3.566 13.036 7.908 1.00 75.69 115 TYR A O 1
ATOM 933 N N . ARG A 1 116 ? 2.941 11.592 6.291 1.00 83.19 116 ARG A N 1
ATOM 934 C CA . ARG A 1 116 ? 1.506 11.616 6.579 1.00 83.19 116 ARG A CA 1
ATOM 935 C C . ARG A 1 116 ? 0.982 10.199 6.583 1.00 83.19 116 ARG A C 1
ATOM 937 O O . ARG A 1 116 ? 1.446 9.362 5.818 1.00 83.19 116 ARG A O 1
ATOM 944 N N . GLN A 1 117 ? 0.026 9.931 7.457 1.00 88.06 117 GLN A N 1
ATOM 945 C CA . GLN A 1 117 ? -0.640 8.634 7.472 1.00 88.06 117 GLN A CA 1
ATOM 946 C C . GLN A 1 117 ? -1.666 8.595 6.344 1.00 88.06 117 GLN A C 1
ATOM 948 O O . GLN A 1 117 ? -2.339 9.596 6.093 1.00 88.06 117 GLN A O 1
ATOM 953 N N . ILE A 1 118 ? -1.844 7.440 5.702 1.00 89.50 118 ILE A N 1
ATOM 954 C CA . ILE A 1 118 ? -2.830 7.332 4.620 1.00 89.50 118 ILE A CA 1
ATOM 955 C C . ILE A 1 118 ? -4.258 7.650 5.086 1.00 89.50 118 ILE A C 1
ATOM 957 O O . ILE A 1 118 ? -5.028 8.215 4.320 1.00 89.50 118 ILE A O 1
ATOM 961 N N . GLY A 1 119 ? -4.594 7.398 6.359 1.00 90.25 119 GLY A N 1
ATOM 962 C CA . GLY A 1 119 ? -5.879 7.800 6.942 1.00 90.25 119 GLY A CA 1
ATOM 963 C C . GLY A 1 119 ? -6.084 9.319 6.950 1.00 90.25 119 GLY A C 1
ATOM 964 O O . GLY A 1 119 ? -7.153 9.793 6.586 1.00 90.25 119 GLY A O 1
ATOM 965 N N . GLU A 1 120 ? -5.046 10.100 7.270 1.00 90.69 120 GLU A N 1
ATOM 966 C CA . GLU A 1 120 ? -5.101 11.571 7.215 1.00 90.69 120 GLU A CA 1
ATOM 967 C C . GLU A 1 120 ? -5.231 12.082 5.776 1.00 90.69 120 GLU A C 1
ATOM 969 O O . GLU A 1 120 ? -5.878 13.100 5.525 1.00 90.69 120 GLU A O 1
ATOM 974 N N . ILE A 1 121 ? -4.594 11.392 4.826 1.00 91.81 121 ILE A N 1
ATOM 975 C CA . ILE A 1 121 ? -4.688 11.715 3.401 1.00 91.81 121 ILE A CA 1
ATOM 976 C C . ILE A 1 121 ? -6.112 11.449 2.901 1.00 91.81 121 ILE A C 1
ATOM 978 O O . ILE A 1 121 ? -6.699 12.321 2.268 1.00 91.81 121 ILE A O 1
ATOM 982 N N . LEU A 1 122 ? -6.696 10.302 3.252 1.00 92.25 122 LEU A N 1
ATOM 983 C CA . LEU A 1 122 ? -8.066 9.938 2.887 1.00 92.25 122 LEU A CA 1
ATOM 984 C C . LEU A 1 122 ? -9.115 10.872 3.515 1.00 92.25 122 LEU A C 1
ATOM 986 O O . LEU A 1 122 ? -10.089 11.210 2.846 1.00 92.25 122 LEU A O 1
ATOM 990 N N . ILE A 1 123 ? -8.899 11.363 4.743 1.00 93.88 123 ILE A N 1
ATOM 991 C CA . ILE A 1 123 ? -9.753 12.407 5.342 1.00 93.88 123 ILE A CA 1
ATOM 992 C C . ILE A 1 123 ? -9.672 13.704 4.535 1.00 93.88 123 ILE A C 1
ATOM 994 O O . ILE A 1 123 ? -10.692 14.295 4.192 1.00 93.88 123 ILE A O 1
ATOM 998 N N . LYS A 1 124 ? -8.460 14.150 4.180 1.00 92.25 124 LYS A N 1
ATOM 999 C CA . LYS A 1 124 ? -8.271 15.374 3.380 1.00 92.25 124 LYS A CA 1
ATOM 1000 C C . LYS A 1 124 ? -8.864 15.283 1.979 1.00 92.25 124 LYS A C 1
ATOM 1002 O O . LYS A 1 124 ? -9.180 16.315 1.399 1.00 92.25 124 LYS A O 1
ATOM 1007 N N . GLN A 1 125 ? -8.979 14.074 1.440 1.00 90.88 125 GLN A N 1
ATOM 1008 C CA . GLN A 1 125 ? -9.636 13.800 0.165 1.00 90.88 125 GLN A CA 1
ATOM 1009 C C . GLN A 1 125 ? -11.159 13.629 0.303 1.00 90.88 125 GLN A C 1
ATOM 1011 O O . GLN A 1 125 ? -11.809 13.277 -0.678 1.00 90.88 125 GLN A O 1
ATOM 1016 N N . GLU A 1 126 ? -11.721 13.844 1.499 1.00 91.50 126 GLU A N 1
ATOM 1017 C CA . GLU A 1 126 ? -13.144 13.652 1.818 1.00 91.50 126 GLU A CA 1
ATOM 1018 C C . GLU A 1 126 ? -13.636 12.215 1.559 1.00 91.50 126 GLU A C 1
ATOM 1020 O O . GLU A 1 126 ? -14.826 11.973 1.363 1.00 91.50 126 GLU A O 1
ATOM 1025 N N . LYS A 1 127 ? -12.714 11.242 1.563 1.00 93.31 127 LYS A N 1
ATOM 1026 C CA . LYS A 1 127 ? -13.008 9.816 1.354 1.00 93.31 127 LYS A CA 1
ATOM 1027 C C . LYS A 1 127 ? -13.353 9.095 2.645 1.00 93.31 127 LYS A C 1
ATOM 1029 O O . LYS A 1 127 ? -14.122 8.146 2.620 1.00 93.31 127 LYS A O 1
ATOM 1034 N N . LEU A 1 128 ? -12.795 9.547 3.766 1.00 93.69 128 LEU A N 1
ATOM 1035 C CA . LEU A 1 128 ? -13.069 9.003 5.094 1.00 93.69 128 LEU A CA 1
ATOM 1036 C C . LEU A 1 128 ? -13.399 10.119 6.084 1.00 93.69 128 LEU A C 1
ATOM 1038 O O . LEU A 1 128 ? -12.888 11.231 5.965 1.00 93.69 128 LEU A O 1
ATOM 1042 N N . THR A 1 129 ? -14.193 9.800 7.104 1.00 94.19 129 THR A N 1
ATOM 1043 C CA . THR A 1 129 ? -14.353 10.644 8.297 1.00 94.19 129 THR A CA 1
ATOM 1044 C C . THR A 1 129 ? -13.374 10.241 9.400 1.00 94.19 129 THR A C 1
ATOM 1046 O O . THR A 1 129 ? -12.843 9.126 9.407 1.00 94.19 129 THR A O 1
ATOM 1049 N N . ASP A 1 130 ? -13.158 11.128 10.374 1.00 91.94 130 ASP A N 1
ATOM 1050 C CA . ASP A 1 130 ? -12.344 10.836 11.559 1.00 91.94 130 ASP A CA 1
ATOM 1051 C C . ASP A 1 130 ? -12.856 9.601 12.323 1.00 91.94 130 ASP A C 1
ATOM 1053 O O . ASP A 1 130 ? -12.064 8.773 12.783 1.00 91.94 130 ASP A O 1
ATOM 1057 N N . GLU A 1 131 ? -14.180 9.424 12.414 1.00 92.94 131 GLU A N 1
ATOM 1058 C CA . GLU A 1 131 ? -14.793 8.260 13.061 1.00 92.94 131 GLU A CA 1
ATOM 1059 C C . GLU A 1 131 ? -14.487 6.963 12.308 1.00 92.94 131 GLU A C 1
ATOM 1061 O O . GLU A 1 131 ? -14.140 5.957 12.932 1.00 92.94 131 GLU A O 1
ATOM 1066 N N . GLN A 1 132 ? -14.565 6.985 10.973 1.00 92.31 132 GLN A N 1
ATOM 1067 C CA . GLN A 1 132 ? -14.228 5.828 10.143 1.00 92.31 132 GLN A CA 1
ATOM 1068 C C . GLN A 1 132 ? -12.748 5.469 10.287 1.00 92.31 132 GLN A C 1
ATOM 1070 O O . GLN A 1 132 ? -12.417 4.300 10.477 1.00 92.31 132 GLN A O 1
ATOM 1075 N N . VAL A 1 133 ? -11.847 6.456 10.276 1.00 91.56 133 VAL A N 1
ATOM 1076 C CA . VAL A 1 133 ? -10.413 6.216 10.500 1.00 91.56 133 VAL A CA 1
ATOM 1077 C C . VAL A 1 133 ? -10.165 5.603 11.880 1.00 91.56 133 VAL A C 1
ATOM 1079 O O . VAL A 1 133 ? -9.421 4.625 11.986 1.00 91.56 133 VAL A O 1
ATOM 1082 N N . ALA A 1 134 ? -10.806 6.118 12.932 1.00 89.50 134 ALA A N 1
ATOM 1083 C CA . ALA A 1 134 ? -10.680 5.570 14.281 1.00 89.50 134 ALA A CA 1
ATOM 1084 C C . ALA A 1 134 ? -11.171 4.113 14.367 1.00 89.50 134 ALA A C 1
ATOM 1086 O O . ALA A 1 134 ? -10.503 3.279 14.988 1.00 89.50 134 ALA A O 1
ATOM 1087 N N . GLU A 1 135 ? -12.289 3.783 13.708 1.00 92.25 135 GLU A N 1
ATOM 1088 C CA . GLU A 1 135 ? -12.797 2.409 13.621 1.00 92.25 135 GLU A CA 1
ATOM 1089 C C . GLU A 1 135 ? -11.772 1.475 12.960 1.00 92.25 135 GLU A C 1
ATOM 1091 O O . GLU A 1 135 ? -11.440 0.422 13.518 1.00 92.25 135 GLU A O 1
ATOM 1096 N N . ILE A 1 136 ? -11.218 1.881 11.811 1.00 91.94 136 ILE A N 1
ATOM 1097 C CA . ILE A 1 136 ? -10.223 1.086 11.086 1.00 91.94 136 ILE A CA 1
ATOM 1098 C C . ILE A 1 136 ? -8.948 0.887 11.918 1.00 91.94 136 ILE A C 1
ATOM 1100 O O . ILE A 1 136 ? -8.430 -0.230 11.979 1.00 91.94 136 ILE A O 1
ATOM 1104 N N . LEU A 1 137 ? -8.446 1.924 12.598 1.00 87.88 137 LEU A N 1
ATOM 1105 C CA . LEU A 1 137 ? -7.249 1.818 13.444 1.00 87.88 137 LEU A CA 1
ATOM 1106 C C . LEU A 1 137 ? -7.444 0.838 14.608 1.00 87.88 137 LEU A C 1
ATOM 1108 O O . LEU A 1 137 ? -6.531 0.079 14.948 1.00 87.88 137 LEU A O 1
ATOM 1112 N N . GLU A 1 138 ? -8.625 0.816 15.226 1.00 87.62 138 GLU A N 1
ATOM 1113 C CA . GLU A 1 138 ? -8.931 -0.142 16.290 1.00 87.62 138 GLU A CA 1
ATOM 1114 C C . GLU A 1 138 ? -9.009 -1.584 15.770 1.00 87.62 138 GLU A C 1
ATOM 1116 O O . GLU A 1 138 ? -8.532 -2.517 16.427 1.00 87.62 138 GLU A O 1
ATOM 1121 N N . GLU A 1 139 ? -9.554 -1.792 14.573 1.00 85.88 139 GLU A N 1
ATOM 1122 C CA . GLU A 1 139 ? -9.567 -3.105 13.927 1.00 85.88 139 GLU A CA 1
ATOM 1123 C C . GLU A 1 139 ? -8.160 -3.563 13.514 1.00 85.88 139 GLU A C 1
ATOM 1125 O O . GLU A 1 139 ? -7.770 -4.706 13.779 1.00 85.88 139 GLU A O 1
ATOM 1130 N N . GLN A 1 140 ? -7.356 -2.655 12.963 1.00 83.19 140 GLN A N 1
ATOM 1131 C CA . GLN A 1 140 ? -5.962 -2.895 12.602 1.00 83.19 140 GLN A CA 1
ATOM 1132 C C . GLN A 1 140 ? -5.153 -3.381 13.816 1.00 83.19 140 GLN A C 1
ATOM 1134 O O . GLN A 1 140 ? -4.494 -4.424 13.746 1.00 83.19 140 GLN A O 1
ATOM 1139 N N . LYS A 1 141 ? -5.269 -2.699 14.967 1.00 82.56 141 LYS A N 1
ATOM 1140 C CA . LYS A 1 141 ? -4.617 -3.109 16.227 1.00 82.56 141 LYS A CA 1
ATOM 1141 C C . LYS A 1 141 ? -5.033 -4.515 16.667 1.00 82.56 141 LYS A C 1
ATOM 1143 O O . LYS A 1 141 ? -4.194 -5.278 17.147 1.00 82.56 141 LYS A O 1
ATOM 1148 N N . LYS A 1 142 ? -6.314 -4.875 16.527 1.00 80.31 142 LYS A N 1
ATOM 1149 C CA . LYS A 1 142 ? -6.825 -6.213 16.884 1.00 80.31 142 LYS A CA 1
ATOM 1150 C C . LYS A 1 142 ? -6.292 -7.294 15.947 1.00 80.31 142 LYS A C 1
ATOM 1152 O O . LYS A 1 142 ? -5.926 -8.369 16.417 1.00 80.31 142 LYS A O 1
ATOM 1157 N N . SER A 1 143 ? -6.221 -7.005 14.650 1.00 71.44 143 SER A N 1
ATOM 1158 C CA . SER A 1 143 ? -5.703 -7.925 13.633 1.00 71.44 143 SER A CA 1
ATOM 1159 C C . SER A 1 143 ? -4.212 -8.219 13.843 1.00 71.44 143 SER A C 1
ATOM 1161 O O . SER A 1 143 ? -3.782 -9.370 13.781 1.00 71.44 143 SER A O 1
ATOM 1163 N N . MET A 1 144 ? -3.428 -7.206 14.226 1.00 67.50 144 MET A N 1
ATOM 1164 C CA . MET A 1 144 ? -1.998 -7.366 14.517 1.00 67.50 144 MET A CA 1
ATOM 1165 C C . MET A 1 144 ? -1.713 -8.133 15.821 1.00 67.50 144 MET A C 1
ATOM 1167 O O . MET A 1 144 ? -0.693 -8.810 15.908 1.00 67.50 144 MET A O 1
ATOM 1171 N N . LYS A 1 145 ? -2.611 -8.081 16.818 1.00 63.06 145 LYS A N 1
ATOM 1172 C CA . LYS A 1 145 ? -2.467 -8.809 18.097 1.00 63.06 145 LYS A CA 1
ATOM 1173 C C . LYS A 1 145 ? -2.835 -10.297 18.029 1.00 63.06 145 LYS A C 1
ATOM 1175 O O . LYS A 1 145 ? -2.531 -11.026 18.964 1.00 63.06 145 LYS A O 1
ATOM 1180 N N . LYS A 1 146 ? -3.497 -10.758 16.962 1.00 53.38 146 LYS A N 1
ATOM 1181 C CA . LYS A 1 146 ? -3.989 -12.145 16.832 1.00 53.38 146 LYS A CA 1
ATOM 1182 C C . LYS A 1 146 ? -2.951 -13.162 16.328 1.00 53.38 146 LYS A C 1
ATOM 1184 O O . LYS A 1 146 ? -3.309 -14.316 16.126 1.00 53.38 146 LYS A O 1
ATOM 1189 N N . LYS A 1 147 ? -1.684 -12.775 16.148 1.00 41.97 147 LYS A N 1
ATOM 1190 C CA . LYS A 1 147 ? -0.574 -13.722 15.944 1.00 41.97 147 LYS A CA 1
ATOM 1191 C C . LYS A 1 147 ? 0.082 -14.045 17.296 1.00 41.97 147 LYS A C 1
ATOM 1193 O O . LYS A 1 147 ? 1.094 -13.440 17.636 1.00 41.97 147 LYS A O 1
ATOM 1198 N N . VAL A 1 148 ? -0.523 -14.961 18.055 1.00 36.84 148 VAL A N 1
ATOM 1199 C CA . VAL A 1 148 ? 0.126 -15.741 19.128 1.00 36.84 148 VAL A CA 1
ATOM 1200 C C . VAL A 1 148 ? -0.289 -17.190 18.952 1.00 36.84 148 VAL A C 1
ATOM 1202 O O . VAL A 1 148 ? -1.512 -17.408 18.799 1.00 36.84 148 VAL A O 1
#